Protein AF-A0A3B8IQE8-F1 (afdb_monomer)

Nearest PDB structures (foldseek):
  8rlj-assembly4_D  TM=5.667E-01  e=1.632E-02  Pseudomonas aeruginosa
  6xa1-assembly1_j  TM=4.393E-01  e=2.651E+00  Homo sapiens
  7mgv-assembly1_B  TM=3.518E-01  e=1.760E+00  Chryseobacterium gregarium DSM 19109
  2vx8-assembly1_B  TM=4.667E-01  e=7.600E+00  Homo sapiens
  7m4s-assembly2_C  TM=3.038E-01  e=7.600E+00  Nostoc sp. PCC 7120 = FACHB-418

Radius of gyration: 21.35 Å; Cα contacts (8 Å, |Δi|>4): 210; chains: 1; bounding box: 52×29×52 Å

Secondary structure (DSSP, 8-state):
----SS-HHHHHHHHHHHHHH-S--EEEEEEETTEEEEEEEETTEEEES---------GGGHHHHHHHHHHHHHHHHT--TTSBGGGGS-TT---TTSSTTPPBHHHHHTT-SS--SS-TTHHHH-S-TT-TTTT--HHHHHHHHHH---SS-TTS-----HHHHHHHHHGGG-

Mean predicted aligned error: 7.11 Å

Sequence (174 aa):
MHAQDLDSAQWKRLAAWQAEAGPARLEVGVMKGGEITWYSVLADTILINQPTELYYEIGSITKPLMGMALQKYLEGIREDLETPVSDWLPDSLVWAGQGPDTIRLRHLVTHKSGMPRMPGNLQASIINPFDPFLNYQPTHLFAWMEAWEPERAPGDGFEYSNLAAGLATYATLL

pLDDT: mean 86.09, std 11.65, range [34.72, 97.06]

Structure (mmCIF, N/CA/C/O backbone):
data_AF-A0A3B8IQE8-F1
#
_entry.id   AF-A0A3B8IQE8-F1
#
loop_
_atom_site.group_PDB
_atom_site.id
_atom_site.type_symbol
_atom_site.label_atom_id
_atom_site.label_alt_id
_atom_site.label_comp_id
_atom_site.label_asym_id
_atom_site.label_entity_id
_atom_site.label_seq_id
_atom_site.pdbx_PDB_ins_code
_atom_site.Cartn_x
_atom_site.Cartn_y
_atom_site.Cartn_z
_atom_site.occupancy
_atom_site.B_iso_or_equiv
_atom_site.auth_seq_id
_atom_site.auth_comp_id
_atom_site.auth_asym_id
_atom_site.auth_atom_id
_atom_site.pdbx_PDB_model_num
ATOM 1 N N . MET A 1 1 ? 32.647 -1.631 -23.689 1.00 43.03 1 MET A N 1
ATOM 2 C CA . MET A 1 1 ? 31.806 -2.748 -23.213 1.00 43.03 1 MET A CA 1
ATOM 3 C C . MET A 1 1 ? 32.190 -3.047 -21.771 1.00 43.03 1 MET A C 1
ATOM 5 O O . MET A 1 1 ? 33.257 -3.601 -21.576 1.00 43.03 1 MET A O 1
ATOM 9 N N . HIS A 1 2 ? 31.367 -2.676 -20.786 1.00 34.72 2 HIS A N 1
ATOM 10 C CA . HIS A 1 2 ? 31.416 -3.271 -19.441 1.00 34.72 2 HIS A CA 1
ATOM 11 C C . HIS A 1 2 ? 29.985 -3.480 -18.939 1.00 34.72 2 HIS A C 1
ATOM 13 O O . HIS A 1 2 ? 29.433 -2.688 -18.191 1.00 34.72 2 HIS A O 1
ATOM 19 N N . ALA A 1 3 ? 29.397 -4.562 -19.446 1.00 43.16 3 ALA A N 1
ATOM 20 C CA . ALA A 1 3 ? 28.172 -5.194 -18.978 1.00 43.16 3 ALA A CA 1
ATOM 21 C C . ALA A 1 3 ? 28.578 -6.360 -18.059 1.00 43.16 3 ALA A C 1
ATOM 23 O O . ALA A 1 3 ? 28.628 -7.499 -18.515 1.00 43.16 3 ALA A O 1
ATOM 24 N N . GLN A 1 4 ? 29.022 -6.082 -16.828 1.00 51.59 4 GLN A N 1
ATOM 25 C CA . GLN A 1 4 ? 29.675 -7.108 -15.993 1.00 51.59 4 GLN A CA 1
ATOM 26 C C . GLN A 1 4 ? 28.805 -7.800 -14.936 1.00 51.59 4 GLN A C 1
ATOM 28 O O . GLN A 1 4 ? 29.317 -8.707 -14.290 1.00 51.59 4 GLN A O 1
ATOM 33 N N . ASP A 1 5 ? 27.512 -7.493 -14.805 1.00 54.84 5 ASP A N 1
ATOM 34 C CA . ASP A 1 5 ? 26.689 -8.119 -13.747 1.00 54.84 5 ASP A CA 1
ATOM 35 C C . ASP A 1 5 ? 25.491 -8.947 -14.236 1.00 54.84 5 ASP A C 1
ATOM 37 O O . ASP A 1 5 ? 24.832 -9.606 -13.436 1.00 54.84 5 ASP A O 1
ATOM 41 N N . LEU A 1 6 ? 25.245 -8.990 -15.544 1.00 56.81 6 LEU A N 1
ATOM 42 C CA . LEU A 1 6 ? 24.296 -9.913 -16.166 1.00 56.81 6 LEU A CA 1
ATOM 43 C C . LEU A 1 6 ? 25.030 -10.630 -17.296 1.00 56.81 6 LEU A C 1
ATOM 45 O O . LEU A 1 6 ? 25.721 -9.992 -18.097 1.00 56.81 6 LEU A O 1
ATOM 49 N N . ASP A 1 7 ? 24.937 -11.958 -17.335 1.00 63.75 7 ASP A N 1
ATOM 50 C CA . ASP A 1 7 ? 25.619 -12.728 -18.366 1.00 63.75 7 ASP A CA 1
ATOM 51 C C . ASP A 1 7 ? 25.062 -12.371 -19.761 1.00 63.75 7 ASP A C 1
ATOM 53 O O . ASP A 1 7 ? 23.934 -11.894 -19.931 1.00 63.75 7 ASP A O 1
ATOM 57 N N . SER A 1 8 ? 25.867 -12.591 -20.803 1.00 65.81 8 SER A N 1
ATOM 58 C CA . SER A 1 8 ? 25.454 -12.277 -22.179 1.00 65.81 8 SER A CA 1
ATOM 59 C C . SER A 1 8 ? 24.187 -13.024 -22.633 1.00 65.81 8 SER A C 1
ATOM 61 O O . SER A 1 8 ? 23.554 -12.607 -23.602 1.00 65.81 8 SER A O 1
ATOM 63 N N . ALA A 1 9 ? 23.800 -14.115 -21.965 1.00 74.38 9 ALA A N 1
ATOM 64 C CA . ALA A 1 9 ? 22.595 -14.875 -22.271 1.00 74.38 9 ALA A CA 1
ATOM 65 C C . ALA A 1 9 ? 21.342 -14.255 -21.630 1.00 74.38 9 ALA A C 1
ATOM 67 O O . ALA A 1 9 ? 20.291 -14.235 -22.269 1.00 74.38 9 ALA A O 1
ATOM 68 N N . GLN A 1 10 ? 21.439 -13.699 -20.423 1.00 74.50 10 GLN A N 1
ATOM 69 C CA . GLN A 1 10 ? 20.362 -12.978 -19.742 1.00 74.50 10 GLN A CA 1
ATOM 70 C C . GLN A 1 10 ? 19.958 -11.731 -20.533 1.00 74.50 10 GLN A C 1
ATOM 72 O O . GLN A 1 10 ? 18.772 -11.531 -20.788 1.00 74.50 10 GLN A O 1
ATOM 77 N N . TRP A 1 11 ? 20.932 -10.963 -21.029 1.00 73.56 11 TRP A N 1
ATOM 78 C CA . TRP A 1 11 ? 20.651 -9.812 -21.893 1.00 73.56 11 TRP A CA 1
ATOM 79 C C . TRP A 1 11 ? 20.007 -10.201 -23.220 1.00 73.56 11 TRP A C 1
ATOM 81 O O . TRP A 1 11 ? 19.045 -9.566 -23.644 1.00 73.56 11 TRP A O 1
ATOM 91 N N . LYS A 1 12 ? 20.486 -11.277 -23.856 1.00 71.88 12 LYS A N 1
ATOM 92 C CA . LYS A 1 12 ? 19.878 -11.793 -25.092 1.00 71.88 12 LYS A CA 1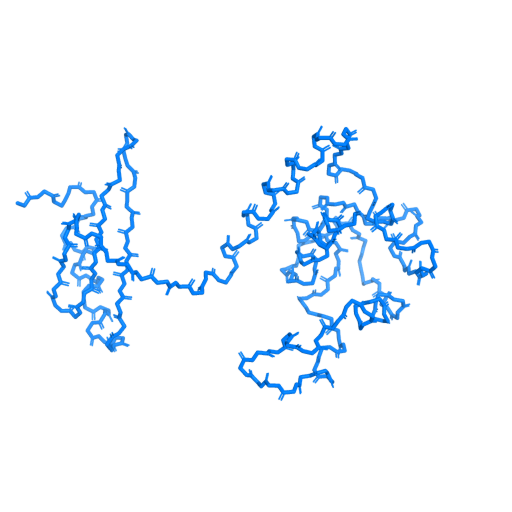
ATOM 93 C C . LYS A 1 12 ? 18.430 -12.225 -24.879 1.00 71.88 12 LYS A C 1
ATOM 95 O O . LYS A 1 12 ? 17.596 -11.958 -25.734 1.00 71.88 12 LYS A O 1
ATOM 100 N N . ARG A 1 13 ? 18.124 -12.862 -23.744 1.00 79.81 13 ARG A N 1
ATOM 101 C CA . ARG A 1 13 ? 16.749 -13.241 -23.385 1.00 79.81 13 ARG A CA 1
ATOM 102 C C . ARG A 1 13 ? 15.862 -12.019 -23.177 1.00 79.81 13 ARG A C 1
ATOM 104 O O . ARG A 1 13 ? 14.729 -12.024 -23.639 1.00 79.81 13 ARG A O 1
ATOM 111 N N . LEU A 1 14 ? 16.377 -10.981 -22.521 1.00 76.25 14 LEU A N 1
ATOM 112 C CA . LEU A 1 14 ? 15.622 -9.758 -22.264 1.00 76.25 14 LEU A CA 1
ATOM 113 C C . LEU A 1 14 ? 15.321 -8.977 -23.550 1.00 76.25 14 LEU A C 1
ATOM 115 O O . LEU A 1 14 ? 14.184 -8.568 -23.758 1.00 76.25 14 LEU A O 1
ATOM 119 N N . ALA A 1 15 ? 16.316 -8.828 -24.428 1.00 72.00 15 ALA A N 1
ATOM 120 C CA . ALA A 1 15 ? 16.139 -8.193 -25.733 1.00 72.00 15 ALA A CA 1
ATOM 121 C C . ALA A 1 15 ? 15.173 -8.992 -26.627 1.00 72.00 15 ALA A C 1
ATOM 123 O O . ALA A 1 15 ? 14.304 -8.412 -27.270 1.00 72.00 15 ALA A O 1
ATOM 124 N N . ALA A 1 16 ? 15.270 -10.329 -26.620 1.00 78.00 16 ALA A N 1
ATOM 125 C CA . ALA A 1 16 ? 14.336 -11.190 -27.347 1.00 78.00 16 ALA A CA 1
ATOM 126 C C . ALA A 1 16 ? 12.896 -11.039 -26.833 1.00 78.00 16 ALA A C 1
ATOM 128 O O . ALA A 1 16 ? 11.983 -10.846 -27.629 1.00 78.00 16 ALA A O 1
ATOM 129 N N . TRP A 1 17 ? 12.700 -11.048 -25.510 1.00 81.62 17 TRP A N 1
ATOM 130 C CA . TRP A 1 17 ? 11.389 -10.801 -24.908 1.00 81.62 17 TRP A CA 1
ATOM 131 C C . TRP A 1 17 ? 10.835 -9.425 -25.289 1.00 81.62 17 TRP A C 1
ATOM 133 O O . TRP A 1 17 ? 9.659 -9.305 -25.618 1.00 81.62 17 TRP A O 1
ATOM 143 N N . GLN A 1 18 ? 11.667 -8.382 -25.286 1.00 74.00 18 GLN A N 1
ATOM 144 C CA . GLN A 1 18 ? 11.208 -7.045 -25.644 1.00 74.00 18 GLN A CA 1
ATOM 145 C C . GLN A 1 18 ? 10.785 -6.949 -27.114 1.00 74.00 18 GLN A C 1
ATOM 147 O O . GLN A 1 18 ? 9.761 -6.338 -27.417 1.00 74.00 18 GLN A O 1
ATOM 152 N N . ALA A 1 19 ? 11.548 -7.566 -28.020 1.00 73.69 19 ALA A N 1
ATOM 153 C CA . ALA A 1 19 ? 11.192 -7.620 -29.434 1.00 73.69 19 ALA A CA 1
ATOM 154 C C . ALA A 1 19 ? 9.801 -8.252 -29.653 1.00 73.69 19 ALA A C 1
ATOM 156 O O . ALA A 1 19 ? 9.085 -7.847 -30.566 1.00 73.69 19 ALA A O 1
ATOM 157 N N . GLU A 1 20 ? 9.395 -9.191 -28.789 1.00 79.50 20 GLU A N 1
ATOM 158 C CA . GLU A 1 20 ? 8.053 -9.789 -28.777 1.00 79.50 20 GLU A CA 1
ATOM 159 C C . GLU A 1 20 ? 7.001 -8.918 -28.061 1.00 79.50 20 GLU A C 1
ATOM 161 O O . GLU A 1 20 ? 5.843 -8.887 -28.474 1.00 79.50 20 GLU A O 1
ATOM 166 N N . ALA A 1 21 ? 7.384 -8.196 -27.002 1.00 72.81 21 ALA A N 1
ATOM 167 C CA . ALA A 1 21 ? 6.481 -7.401 -26.165 1.00 72.81 21 ALA A CA 1
ATOM 168 C C . ALA A 1 21 ? 5.987 -6.091 -26.820 1.00 72.81 21 ALA A C 1
ATOM 170 O O . ALA A 1 21 ? 5.021 -5.492 -26.341 1.00 72.81 21 ALA A O 1
ATOM 171 N N . GLY A 1 22 ? 6.613 -5.641 -27.914 1.00 70.25 22 GLY A N 1
ATOM 172 C CA . GLY A 1 22 ? 6.215 -4.443 -28.664 1.00 70.25 22 GLY A CA 1
ATOM 173 C C . GLY A 1 22 ? 7.019 -3.184 -28.296 1.00 70.25 22 GLY A C 1
ATOM 174 O O . GLY A 1 22 ? 8.124 -3.290 -27.772 1.00 70.25 22 GLY A O 1
ATOM 175 N N . PRO A 1 23 ? 6.513 -1.960 -28.563 1.00 71.25 23 PRO A N 1
ATOM 176 C CA . PRO A 1 23 ? 7.296 -0.718 -28.459 1.00 71.25 23 PRO A CA 1
ATOM 177 C C . PRO A 1 23 ? 7.575 -0.265 -27.013 1.00 71.25 23 PRO A C 1
ATOM 179 O O . PRO A 1 23 ? 8.010 0.866 -26.790 1.00 71.25 23 PRO A O 1
ATOM 182 N N . ALA A 1 24 ? 7.292 -1.110 -26.021 1.00 77.31 24 ALA A N 1
ATOM 183 C CA . ALA A 1 24 ? 7.504 -0.793 -24.620 1.00 77.31 24 ALA A CA 1
ATOM 184 C C . ALA A 1 24 ? 9.002 -0.692 -24.323 1.00 77.31 24 ALA A C 1
ATOM 186 O O . ALA A 1 24 ? 9.786 -1.558 -24.709 1.00 77.31 24 ALA A O 1
ATOM 187 N N . ARG A 1 25 ? 9.400 0.360 -23.610 1.00 82.00 25 ARG A N 1
ATOM 188 C CA . ARG A 1 25 ? 10.759 0.493 -23.087 1.00 82.00 25 ARG A CA 1
ATOM 189 C C . ARG A 1 25 ? 10.850 -0.172 -21.720 1.00 82.00 25 ARG A C 1
ATOM 191 O O . ARG A 1 25 ? 9.923 -0.072 -20.920 1.00 82.00 25 ARG A O 1
ATOM 198 N N . LEU A 1 26 ? 11.981 -0.818 -21.460 1.00 84.75 26 LEU A N 1
ATOM 199 C CA . LEU A 1 26 ? 12.312 -1.379 -20.157 1.00 84.75 26 LEU A CA 1
ATOM 200 C C . LEU A 1 26 ? 13.546 -0.673 -19.596 1.00 84.75 26 LEU A C 1
ATOM 202 O O . LEU A 1 26 ? 14.569 -0.592 -20.270 1.00 84.75 26 LEU A O 1
ATOM 206 N N . GLU A 1 27 ? 13.452 -0.209 -18.355 1.00 87.25 27 GLU A N 1
ATOM 207 C CA . GLU A 1 27 ? 14.567 0.376 -17.609 1.00 87.25 27 GLU A CA 1
ATOM 208 C C . GLU A 1 27 ? 14.953 -0.564 -16.465 1.00 87.25 27 GLU A C 1
ATOM 210 O O . GLU A 1 27 ? 14.099 -1.007 -15.694 1.00 87.25 27 GLU A O 1
ATOM 215 N N . VAL A 1 28 ? 16.243 -0.879 -16.351 1.00 86.62 28 VAL A N 1
ATOM 216 C CA . VAL A 1 28 ? 16.783 -1.761 -15.311 1.00 86.62 28 VAL A CA 1
ATOM 217 C C . VAL A 1 28 ? 17.947 -1.067 -14.617 1.00 86.62 28 VAL A C 1
ATOM 219 O O . VAL A 1 28 ? 18.940 -0.722 -15.254 1.00 86.62 28 VAL A O 1
ATOM 222 N N . GLY A 1 29 ? 17.844 -0.891 -13.301 1.00 87.12 29 GLY A N 1
ATOM 223 C CA . GLY A 1 29 ? 18.953 -0.461 -12.450 1.00 87.12 29 GLY A CA 1
ATOM 224 C C . GLY A 1 29 ? 19.542 -1.651 -11.697 1.00 87.12 29 GLY A C 1
ATOM 225 O O . GLY A 1 29 ? 18.814 -2.363 -11.007 1.00 87.12 29 GLY A O 1
ATOM 226 N N . VAL A 1 30 ? 20.854 -1.867 -11.808 1.00 88.38 30 VAL A N 1
ATOM 227 C CA . VAL A 1 30 ? 21.584 -2.886 -11.034 1.00 88.38 30 VAL A CA 1
ATOM 228 C C . VAL A 1 30 ? 22.546 -2.184 -10.088 1.00 88.38 30 VAL A C 1
ATOM 230 O O . VAL A 1 30 ? 23.421 -1.451 -10.541 1.00 88.38 30 VAL A O 1
ATOM 233 N N . MET A 1 31 ? 22.383 -2.409 -8.782 1.00 89.12 31 MET A N 1
ATOM 234 C CA . MET A 1 31 ? 23.238 -1.827 -7.747 1.00 89.12 31 MET A CA 1
ATOM 235 C C . MET A 1 31 ? 24.248 -2.854 -7.226 1.00 89.12 31 MET A C 1
ATOM 237 O O . MET A 1 31 ? 23.856 -3.915 -6.738 1.00 89.12 31 MET A O 1
ATOM 241 N N . LYS A 1 32 ? 25.543 -2.524 -7.269 1.00 88.81 32 LYS A N 1
ATOM 242 C CA . LYS A 1 32 ? 26.637 -3.356 -6.748 1.00 88.81 32 LYS A CA 1
ATOM 243 C C . LYS A 1 32 ? 27.722 -2.478 -6.137 1.00 88.81 32 LYS A C 1
ATOM 245 O O . LYS A 1 32 ? 28.163 -1.513 -6.745 1.00 88.81 32 LYS A O 1
ATOM 250 N N . GLY A 1 33 ? 28.145 -2.796 -4.911 1.00 92.25 33 GLY A N 1
ATOM 251 C CA . GLY A 1 33 ? 29.176 -2.013 -4.216 1.00 92.25 33 GLY A CA 1
ATOM 252 C C . GLY A 1 33 ? 28.801 -0.542 -3.975 1.00 92.25 33 GLY A C 1
ATOM 253 O O . GLY A 1 33 ? 29.691 0.280 -3.811 1.00 92.25 33 GLY A O 1
ATOM 254 N N . GLY A 1 34 ? 27.504 -0.208 -3.970 1.00 91.56 34 GLY A N 1
ATOM 255 C CA . GLY A 1 34 ? 27.007 1.170 -3.852 1.00 91.56 34 GLY A CA 1
ATOM 256 C C . GLY A 1 34 ? 26.918 1.935 -5.177 1.00 91.56 34 GLY A C 1
ATOM 257 O O . GLY A 1 34 ? 26.375 3.035 -5.199 1.00 91.56 34 GLY A O 1
ATOM 258 N N . GLU A 1 35 ? 27.384 1.354 -6.282 1.00 89.56 35 GLU A N 1
ATOM 259 C CA . GLU A 1 35 ? 27.263 1.938 -7.617 1.00 89.56 35 GLU A CA 1
ATOM 260 C C . GLU A 1 35 ? 26.063 1.345 -8.353 1.00 89.56 35 GLU A C 1
ATOM 262 O O . GLU A 1 35 ? 25.795 0.145 -8.260 1.00 89.56 35 GLU A O 1
ATOM 267 N N . ILE A 1 36 ? 25.337 2.187 -9.092 1.00 88.69 36 ILE A N 1
ATOM 268 C CA . ILE A 1 36 ? 24.211 1.765 -9.927 1.00 88.69 36 ILE A CA 1
ATOM 269 C C . ILE A 1 36 ? 24.636 1.829 -11.390 1.00 88.69 36 ILE A C 1
ATOM 271 O O . ILE A 1 36 ? 25.085 2.871 -11.862 1.00 88.69 36 ILE A O 1
ATOM 275 N N . THR A 1 37 ? 24.433 0.733 -12.118 1.00 88.00 37 THR A N 1
ATOM 276 C CA . THR A 1 37 ? 24.461 0.731 -13.584 1.00 88.00 37 THR A CA 1
ATOM 277 C C . THR A 1 37 ? 23.034 0.706 -14.116 1.00 88.00 37 THR A C 1
ATOM 279 O O . THR A 1 37 ? 22.254 -0.180 -13.756 1.00 88.00 37 THR A O 1
ATOM 282 N N . TRP A 1 38 ? 22.702 1.671 -14.972 1.00 87.56 38 TRP A N 1
ATOM 283 C CA . TRP A 1 38 ? 21.394 1.790 -15.614 1.00 87.56 38 TRP A CA 1
ATOM 284 C C . TRP A 1 38 ? 21.421 1.224 -17.029 1.00 87.56 38 TRP A C 1
ATOM 286 O O . TRP A 1 38 ? 22.340 1.512 -17.798 1.00 87.56 38 TRP A O 1
ATOM 296 N N . TYR A 1 39 ? 20.385 0.467 -17.375 1.00 85.56 39 TYR A N 1
ATOM 297 C CA . TYR A 1 39 ? 20.187 -0.131 -18.688 1.00 85.56 39 TYR A CA 1
ATOM 298 C C . TYR A 1 39 ? 18.803 0.242 -19.217 1.00 85.56 39 TYR A C 1
ATOM 300 O O . TYR A 1 39 ? 17.797 -0.143 -18.624 1.00 85.56 39 TYR A O 1
ATOM 308 N N . SER A 1 40 ? 18.770 0.933 -20.353 1.00 86.62 40 SER A N 1
ATOM 309 C CA . SER A 1 40 ? 17.548 1.240 -21.095 1.00 86.62 40 SER A CA 1
ATOM 310 C C . SER A 1 40 ? 17.475 0.328 -22.311 1.00 86.62 40 SER A C 1
ATOM 312 O O . SER A 1 40 ? 18.358 0.367 -23.169 1.00 86.62 40 SER A O 1
ATOM 314 N N . VAL A 1 41 ? 16.453 -0.520 -22.378 1.00 83.31 41 VAL A N 1
ATOM 315 C CA . VAL A 1 41 ? 16.264 -1.498 -23.454 1.00 83.31 41 VAL A CA 1
ATOM 316 C C . VAL A 1 41 ? 15.132 -1.007 -24.358 1.00 83.31 41 VAL A C 1
ATOM 318 O O . VAL A 1 41 ? 14.007 -0.787 -23.896 1.00 83.31 41 VAL A O 1
ATOM 321 N N . LEU A 1 42 ? 15.426 -0.806 -25.644 1.00 79.75 42 LEU A N 1
ATOM 322 C CA . LEU A 1 42 ? 14.492 -0.391 -26.694 1.00 79.75 42 LEU A CA 1
ATOM 323 C C . LEU A 1 42 ? 14.667 -1.273 -27.940 1.00 79.75 42 LEU A C 1
ATOM 325 O O . LEU A 1 42 ? 15.617 -1.084 -28.692 1.00 79.75 42 LEU A O 1
ATOM 329 N N . ALA A 1 43 ? 13.725 -2.183 -28.179 1.00 76.94 43 ALA A N 1
ATOM 330 C CA . ALA A 1 43 ? 13.799 -3.215 -29.212 1.00 76.94 43 ALA A CA 1
ATOM 331 C C . ALA A 1 43 ? 15.132 -4.000 -29.189 1.00 76.94 43 ALA A C 1
ATOM 333 O O . ALA A 1 43 ? 15.360 -4.823 -28.307 1.00 76.94 43 ALA A O 1
ATOM 334 N N . ASP A 1 44 ? 16.014 -3.762 -30.160 1.00 73.19 44 ASP A N 1
ATOM 335 C CA . ASP A 1 44 ? 17.341 -4.379 -30.280 1.00 73.19 44 ASP A CA 1
ATOM 336 C C . ASP A 1 44 ? 18.478 -3.495 -29.731 1.00 73.19 44 ASP A C 1
ATOM 338 O O . ASP A 1 44 ? 19.650 -3.878 -29.766 1.00 73.19 44 ASP A O 1
ATOM 342 N N . THR A 1 45 ? 18.143 -2.318 -29.201 1.00 76.62 45 THR A N 1
ATOM 343 C CA . THR A 1 45 ? 19.090 -1.330 -28.685 1.00 76.62 45 THR A CA 1
ATOM 344 C C . THR A 1 45 ? 19.130 -1.347 -27.159 1.00 76.62 45 THR A C 1
ATOM 346 O O . THR A 1 45 ? 18.098 -1.314 -26.492 1.00 76.62 45 THR A O 1
ATOM 349 N N . ILE A 1 46 ? 20.342 -1.333 -26.595 1.00 79.62 46 ILE A N 1
ATOM 350 C CA . ILE A 1 46 ? 20.576 -1.181 -25.154 1.00 79.62 46 ILE A CA 1
ATOM 351 C C . ILE A 1 46 ? 21.446 0.055 -24.928 1.00 79.62 46 ILE A C 1
ATOM 353 O O . ILE A 1 46 ? 22.595 0.099 -25.373 1.00 79.62 46 ILE A O 1
ATOM 357 N N . LEU A 1 47 ? 20.914 1.046 -24.215 1.00 83.94 47 LEU A N 1
ATOM 358 C CA . LEU A 1 47 ? 21.670 2.205 -23.744 1.00 83.94 47 LEU A CA 1
ATOM 359 C C . LEU A 1 47 ? 22.130 1.948 -22.308 1.00 83.94 47 LEU A C 1
ATOM 361 O O . LEU A 1 47 ? 21.357 1.478 -21.478 1.00 83.94 47 LEU A O 1
ATOM 365 N N . ILE A 1 48 ? 23.391 2.260 -22.014 1.00 86.62 48 ILE A N 1
ATOM 366 C CA . ILE A 1 48 ? 23.998 2.034 -20.696 1.00 86.62 48 ILE A CA 1
ATOM 367 C C . ILE A 1 48 ? 24.388 3.380 -20.099 1.00 86.62 48 ILE A C 1
ATOM 369 O O . ILE A 1 48 ? 25.073 4.159 -20.763 1.00 86.62 48 ILE A O 1
ATOM 373 N N . ASN A 1 49 ? 23.976 3.635 -18.854 1.00 85.31 49 ASN A N 1
ATOM 374 C CA . ASN A 1 49 ? 24.245 4.874 -18.110 1.00 85.31 49 ASN A CA 1
ATOM 375 C C . ASN A 1 49 ? 23.875 6.150 -18.888 1.00 85.31 49 ASN A C 1
ATOM 377 O O . ASN A 1 49 ? 24.514 7.191 -18.753 1.00 85.31 49 ASN A O 1
ATOM 381 N N . GLN A 1 50 ? 22.823 6.055 -19.701 1.00 81.06 50 GLN A N 1
ATOM 382 C CA . GLN A 1 50 ? 22.184 7.177 -20.378 1.00 81.06 50 GLN A CA 1
ATOM 383 C C . GLN A 1 50 ? 20.759 7.270 -19.834 1.00 81.06 50 GLN A C 1
ATOM 385 O O . GLN A 1 50 ? 19.851 6.681 -20.422 1.00 81.06 50 GLN A O 1
ATOM 390 N N . PRO A 1 51 ? 20.576 7.896 -18.657 1.00 69.56 51 PRO A N 1
ATOM 391 C CA . PRO A 1 51 ? 19.280 7.936 -18.004 1.00 69.56 51 PRO A CA 1
ATOM 392 C C . PRO A 1 51 ? 18.273 8.638 -18.908 1.00 69.56 51 PRO A C 1
ATOM 394 O O . PRO A 1 51 ? 18.575 9.652 -19.540 1.00 69.56 51 PRO A O 1
ATOM 397 N N . THR A 1 52 ? 17.074 8.078 -18.970 1.00 71.00 52 THR A N 1
ATOM 398 C CA . THR A 1 52 ? 15.958 8.667 -19.699 1.00 71.00 52 THR A CA 1
ATOM 399 C C . THR A 1 52 ? 14.978 9.214 -18.668 1.00 71.00 52 THR A C 1
ATOM 401 O O . THR A 1 52 ? 14.748 8.590 -17.632 1.00 71.00 52 THR A O 1
ATOM 404 N N . GLU A 1 53 ? 14.435 10.409 -18.894 1.00 78.94 53 GLU A N 1
ATOM 405 C CA . GLU A 1 53 ? 13.444 10.999 -17.987 1.00 78.94 53 GLU A CA 1
ATOM 406 C C . GLU A 1 53 ? 12.066 10.399 -18.280 1.00 78.94 53 GLU A C 1
ATOM 408 O O . GLU A 1 53 ? 11.239 10.984 -18.978 1.00 78.94 53 GLU A O 1
ATOM 413 N N . LEU A 1 54 ? 11.851 9.176 -17.797 1.00 83.44 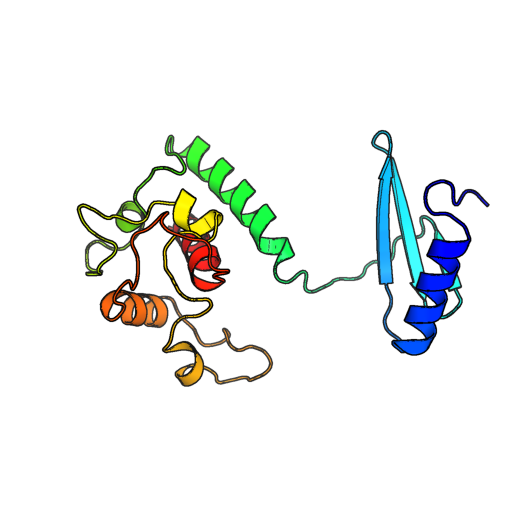54 LEU A N 1
ATOM 414 C CA . LEU A 1 54 ? 10.588 8.460 -17.930 1.00 83.44 54 LEU A CA 1
ATOM 415 C C . LEU A 1 54 ? 9.923 8.278 -16.574 1.00 83.44 54 LEU A C 1
ATOM 417 O O . LEU A 1 54 ? 10.559 7.925 -15.582 1.00 83.44 54 LEU A O 1
ATOM 421 N N . TYR A 1 55 ? 8.612 8.485 -16.567 1.00 86.50 55 TYR A N 1
ATOM 422 C CA . TYR A 1 55 ? 7.760 8.276 -15.409 1.00 86.50 55 TYR A CA 1
ATOM 423 C C . TYR A 1 55 ? 6.946 7.003 -15.606 1.00 86.50 55 TYR A C 1
ATOM 425 O O . TYR A 1 55 ? 6.442 6.740 -16.699 1.00 86.50 55 TYR A O 1
ATOM 433 N N . TYR A 1 56 ? 6.814 6.228 -14.533 1.00 87.50 56 TYR A N 1
ATOM 434 C CA . TYR A 1 56 ? 6.097 4.960 -14.527 1.00 87.50 56 TYR A CA 1
ATOM 435 C C . TYR A 1 56 ? 5.086 4.941 -13.391 1.00 87.50 56 TYR A C 1
ATOM 437 O O . TYR A 1 56 ? 5.378 5.372 -12.273 1.00 87.50 56 TYR A O 1
ATOM 445 N N . GLU A 1 57 ? 3.923 4.357 -13.651 1.00 89.06 57 GLU A N 1
ATOM 446 C CA . GLU A 1 57 ? 3.074 3.869 -12.575 1.00 89.06 57 GLU A CA 1
ATOM 447 C C . GLU A 1 57 ? 3.758 2.661 -11.931 1.00 89.06 57 GLU A C 1
ATOM 449 O O . GLU A 1 57 ? 3.897 1.598 -12.532 1.00 89.06 57 GLU A O 1
ATOM 454 N N . ILE A 1 58 ? 4.213 2.825 -10.691 1.00 92.19 58 IL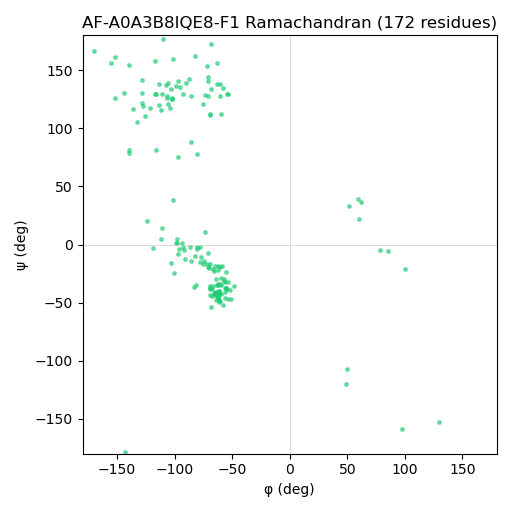E A N 1
ATOM 455 C CA . ILE A 1 58 ? 4.976 1.785 -9.984 1.00 92.19 58 ILE A CA 1
ATOM 456 C C . ILE A 1 58 ? 4.074 0.777 -9.250 1.00 92.19 58 ILE A C 1
ATOM 458 O O . ILE A 1 58 ? 4.554 -0.178 -8.632 1.00 92.19 58 ILE A O 1
ATOM 462 N N . GLY A 1 59 ? 2.754 0.983 -9.299 1.00 91.62 59 GLY A N 1
ATOM 463 C CA . GLY A 1 59 ? 1.753 0.100 -8.713 1.00 91.62 59 GLY A CA 1
ATOM 464 C C . GLY A 1 59 ? 2.072 -0.274 -7.265 1.00 91.62 59 GLY A C 1
ATOM 465 O O . GLY A 1 59 ? 2.177 0.568 -6.380 1.00 91.62 59 GLY A O 1
ATOM 466 N N . SER A 1 60 ? 2.229 -1.570 -6.998 1.00 95.25 60 SER A N 1
ATOM 467 C CA . SER A 1 60 ? 2.432 -2.060 -5.628 1.00 95.25 60 SER A CA 1
ATOM 468 C C . SER A 1 60 ? 3.855 -1.927 -5.090 1.00 95.25 60 SER A C 1
ATOM 470 O O . SER A 1 60 ? 4.061 -2.208 -3.911 1.00 95.25 60 SER A O 1
ATOM 472 N N . ILE A 1 61 ? 4.804 -1.423 -5.885 1.00 95.50 61 ILE A N 1
ATOM 473 C CA . ILE A 1 61 ? 6.109 -0.964 -5.379 1.00 95.50 61 ILE A CA 1
ATOM 474 C C . ILE A 1 61 ? 5.918 0.215 -4.406 1.00 95.50 61 ILE A C 1
ATOM 476 O O . ILE A 1 61 ? 6.735 0.424 -3.516 1.00 95.50 61 ILE A O 1
ATOM 480 N N . THR A 1 62 ? 4.788 0.924 -4.480 1.00 94.44 62 THR A N 1
ATOM 481 C CA . THR A 1 62 ? 4.409 1.969 -3.522 1.00 94.44 62 THR A CA 1
ATOM 482 C C . THR A 1 62 ? 4.268 1.454 -2.082 1.00 94.44 62 THR A C 1
ATOM 484 O O . THR A 1 62 ? 4.603 2.170 -1.144 1.00 94.44 62 THR A O 1
ATOM 487 N N . LYS A 1 63 ? 3.814 0.211 -1.865 1.00 94.31 63 LYS A N 1
ATOM 488 C CA . LYS A 1 63 ? 3.515 -0.325 -0.519 1.00 94.31 63 LYS A CA 1
ATOM 489 C C . LYS A 1 63 ? 4.726 -0.386 0.426 1.00 94.31 63 LYS A C 1
ATOM 491 O O . LYS A 1 63 ? 4.590 0.075 1.556 1.00 94.31 63 LYS A O 1
ATOM 496 N N . PRO A 1 64 ? 5.903 -0.912 0.030 1.00 93.25 64 PRO A N 1
ATOM 497 C CA . PRO A 1 64 ? 7.078 -0.854 0.898 1.00 93.25 64 PRO A CA 1
ATOM 498 C C . PRO A 1 64 ? 7.530 0.586 1.185 1.00 93.25 64 PRO A C 1
ATOM 500 O O . PRO A 1 64 ? 7.937 0.866 2.309 1.00 93.25 64 PRO A O 1
ATOM 503 N N . LEU A 1 65 ? 7.405 1.514 0.224 1.00 93.50 65 LEU A N 1
ATOM 504 C CA . LEU A 1 65 ? 7.698 2.939 0.455 1.00 93.50 65 LEU A CA 1
ATOM 505 C C . LEU A 1 65 ? 6.759 3.532 1.515 1.00 93.50 65 LEU A C 1
ATOM 507 O O . LEU A 1 65 ? 7.208 4.186 2.452 1.00 93.50 65 LEU A O 1
ATOM 511 N N . MET A 1 66 ? 5.466 3.236 1.396 1.00 91.75 66 MET A N 1
ATOM 512 C CA . MET A 1 66 ? 4.436 3.608 2.362 1.00 91.75 66 MET A CA 1
ATOM 513 C C . MET A 1 66 ? 4.686 3.010 3.750 1.00 91.75 66 MET A C 1
ATOM 515 O O . MET A 1 66 ? 4.570 3.720 4.742 1.00 91.75 66 MET A O 1
ATOM 519 N N . GLY A 1 67 ? 5.085 1.738 3.835 1.00 91.88 67 GLY A N 1
ATOM 520 C CA . GLY A 1 67 ? 5.434 1.098 5.106 1.00 91.88 67 GLY A CA 1
ATOM 521 C C . GLY A 1 67 ? 6.620 1.774 5.801 1.00 91.88 67 GLY A C 1
ATOM 522 O O . GLY A 1 67 ? 6.573 2.001 7.007 1.00 91.88 67 GLY A O 1
ATOM 523 N N . MET A 1 68 ? 7.652 2.165 5.044 1.00 92.12 68 MET A N 1
ATOM 524 C CA . MET A 1 68 ? 8.779 2.939 5.582 1.00 92.12 68 MET A CA 1
ATOM 525 C C . MET A 1 68 ? 8.349 4.334 6.052 1.00 92.12 68 MET A C 1
ATOM 527 O O . MET A 1 68 ? 8.775 4.778 7.117 1.00 92.12 68 MET A O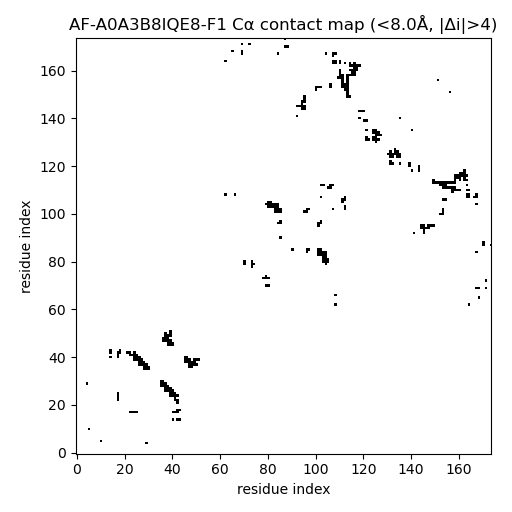 1
ATOM 531 N N . ALA A 1 69 ? 7.494 5.017 5.287 1.00 92.31 69 ALA A N 1
ATOM 532 C CA . ALA A 1 69 ? 6.966 6.325 5.665 1.00 92.31 69 ALA A CA 1
ATOM 533 C C . ALA A 1 69 ? 6.115 6.253 6.944 1.00 92.31 69 ALA A C 1
ATOM 535 O O . ALA A 1 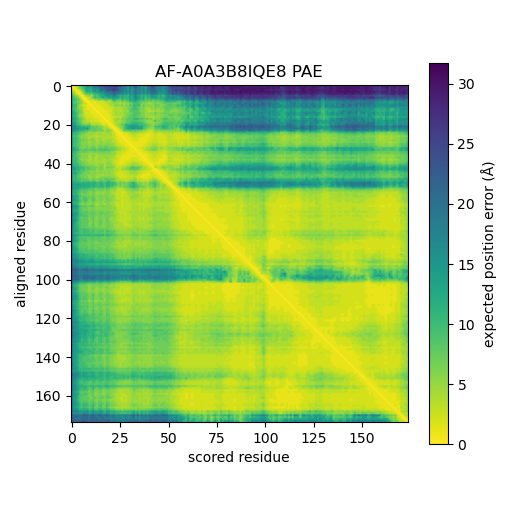69 ? 6.307 7.065 7.846 1.00 92.31 69 ALA A O 1
ATOM 536 N N . LEU A 1 70 ? 5.243 5.245 7.058 1.00 92.81 70 LEU A N 1
ATOM 537 C CA . LEU A 1 70 ? 4.446 4.993 8.259 1.00 92.81 70 LEU A CA 1
ATOM 538 C C . LEU A 1 70 ? 5.337 4.731 9.476 1.00 92.81 70 LEU A C 1
ATOM 540 O O . LEU A 1 70 ? 5.156 5.372 10.506 1.00 92.81 70 LEU A O 1
ATOM 544 N N . GLN A 1 71 ? 6.334 3.846 9.355 1.00 92.19 71 GLN A N 1
ATOM 545 C CA . GLN A 1 71 ? 7.290 3.592 10.438 1.00 92.19 71 GLN A CA 1
ATOM 546 C C . GLN A 1 71 ? 7.984 4.886 10.880 1.00 92.19 71 GLN A C 1
ATOM 548 O O . GLN A 1 71 ? 8.152 5.126 12.074 1.00 92.19 71 GLN A O 1
ATOM 553 N N . LYS A 1 72 ? 8.353 5.750 9.925 1.00 93.44 72 LYS A N 1
ATOM 554 C CA . LYS A 1 72 ? 8.993 7.024 10.245 1.00 93.44 72 LYS A CA 1
ATOM 555 C C . LYS A 1 72 ? 8.057 8.003 10.957 1.00 93.44 72 LYS A C 1
ATOM 557 O O . LYS A 1 72 ? 8.498 8.722 11.850 1.00 93.44 72 LYS A O 1
ATOM 562 N N . TYR A 1 73 ? 6.790 8.039 10.553 1.00 92.81 73 TYR A N 1
ATOM 563 C CA . TYR A 1 73 ? 5.757 8.852 11.190 1.00 92.81 73 TYR A CA 1
ATOM 564 C C . TYR A 1 73 ? 5.514 8.403 12.638 1.00 92.81 73 TYR A C 1
ATOM 566 O O . TYR A 1 73 ? 5.567 9.227 13.551 1.00 92.81 73 TYR A O 1
ATOM 574 N N . LEU A 1 74 ? 5.368 7.091 12.849 1.00 93.38 74 LEU A N 1
ATOM 575 C CA . LEU A 1 74 ? 5.192 6.458 14.159 1.00 93.38 74 LEU A CA 1
ATOM 576 C C . LEU A 1 74 ? 6.292 6.842 15.156 1.00 93.38 74 LEU A C 1
ATOM 578 O O . LEU A 1 74 ? 5.999 7.276 16.269 1.00 93.38 74 LEU A O 1
ATOM 582 N N . GLU A 1 75 ? 7.558 6.785 14.729 1.00 94.12 75 GLU A N 1
ATOM 583 C CA . GLU A 1 75 ? 8.699 7.233 15.543 1.00 94.12 75 GLU A CA 1
ATOM 584 C C . GLU A 1 75 ? 8.545 8.686 16.025 1.00 94.12 75 GLU A C 1
ATOM 586 O O . GLU A 1 75 ? 8.929 9.014 17.149 1.00 94.12 75 GLU A O 1
ATOM 591 N N . GLY A 1 76 ? 7.994 9.561 15.178 1.00 93.75 76 GLY A N 1
ATOM 592 C CA . GLY A 1 76 ? 7.809 10.980 15.474 1.00 93.75 76 GLY A CA 1
ATOM 593 C C . GLY A 1 76 ? 6.757 11.240 16.550 1.00 93.75 76 GLY A C 1
ATOM 594 O O . GLY A 1 76 ? 6.952 12.117 17.393 1.00 93.75 76 GLY A O 1
ATOM 595 N N . ILE A 1 77 ? 5.681 10.451 16.556 1.00 92.44 77 ILE A N 1
ATOM 596 C CA . ILE A 1 77 ? 4.596 10.548 17.544 1.00 92.44 77 ILE A CA 1
ATOM 597 C C . ILE A 1 77 ? 4.784 9.608 18.744 1.00 92.44 77 ILE A C 1
ATOM 599 O O . ILE A 1 77 ? 3.985 9.635 19.674 1.00 92.44 77 ILE A O 1
ATOM 603 N N . ARG A 1 78 ? 5.891 8.851 18.774 1.00 93.62 78 ARG A N 1
ATOM 604 C CA . ARG A 1 78 ? 6.230 7.859 19.813 1.00 93.62 78 ARG A CA 1
ATOM 605 C C . ARG A 1 78 ? 5.227 6.711 19.907 1.00 93.62 78 ARG A C 1
ATOM 607 O O . ARG A 1 78 ? 4.969 6.199 20.995 1.00 93.62 78 ARG A O 1
ATOM 614 N N . GLU A 1 79 ? 4.720 6.300 18.758 1.00 93.69 79 GLU A N 1
ATOM 615 C CA . GLU A 1 79 ? 3.908 5.102 18.595 1.00 93.69 79 GLU A CA 1
ATOM 616 C C . GLU A 1 79 ? 4.677 4.022 17.827 1.00 93.69 79 GLU A C 1
ATOM 618 O O . GLU A 1 79 ? 5.814 4.228 17.390 1.00 93.69 79 GLU A O 1
ATOM 623 N N . ASP A 1 80 ? 4.068 2.849 17.668 1.00 94.31 80 ASP A N 1
ATOM 624 C CA . ASP A 1 80 ? 4.658 1.734 16.942 1.00 94.31 80 ASP A CA 1
ATOM 625 C C . ASP A 1 80 ? 3.613 0.943 16.137 1.00 94.31 80 ASP A C 1
ATOM 627 O O . ASP A 1 80 ? 2.431 1.275 16.068 1.00 94.31 80 ASP A O 1
ATOM 631 N N . LEU A 1 81 ? 4.064 -0.116 15.465 1.00 94.06 81 LEU A N 1
ATOM 632 C CA . LEU A 1 81 ? 3.189 -0.944 14.640 1.00 94.06 81 LEU A CA 1
ATOM 633 C C . LEU A 1 81 ? 2.209 -1.804 15.460 1.00 94.06 81 LEU A C 1
ATOM 635 O O . LEU A 1 81 ? 1.334 -2.446 14.872 1.00 94.06 81 LEU A O 1
ATOM 639 N N . GLU A 1 82 ? 2.334 -1.840 16.787 1.00 94.19 82 GLU A N 1
ATOM 640 C CA . GLU A 1 82 ? 1.337 -2.441 17.661 1.00 94.19 82 GLU A CA 1
ATOM 641 C C . GLU A 1 82 ? 0.176 -1.487 17.948 1.00 94.19 82 GLU A C 1
ATOM 643 O O . GLU A 1 82 ? -0.830 -1.971 18.464 1.00 94.19 82 GLU A O 1
ATOM 648 N N . THR A 1 83 ? 0.228 -0.199 17.587 1.00 92.50 83 THR A N 1
ATOM 649 C CA . THR A 1 83 ? -0.923 0.694 17.783 1.00 92.50 83 THR A CA 1
ATOM 650 C C . THR A 1 83 ? -2.196 0.099 17.147 1.00 92.50 83 THR A C 1
ATOM 652 O O . THR A 1 83 ? -2.175 -0.336 15.983 1.00 92.50 83 THR A O 1
ATOM 655 N N . PRO A 1 84 ? -3.312 0.039 17.900 1.00 93.19 84 PRO A N 1
ATOM 656 C CA . PRO A 1 84 ? -4.639 -0.246 17.369 1.00 93.19 84 PRO A CA 1
ATOM 657 C C . PRO A 1 84 ? -5.030 0.699 16.226 1.00 93.19 84 PRO A C 1
ATOM 659 O O . PRO A 1 84 ? -4.993 1.913 16.365 1.00 93.19 84 PRO A O 1
ATOM 662 N N . VAL A 1 85 ? -5.493 0.161 15.098 1.00 92.06 85 VAL A N 1
ATOM 663 C CA . VAL A 1 85 ? -5.963 0.982 13.963 1.00 92.06 85 VAL A CA 1
ATOM 664 C C . VAL A 1 85 ? -7.134 1.884 14.367 1.00 92.06 85 VAL A C 1
ATOM 666 O O . VAL A 1 85 ? -7.297 2.963 13.807 1.00 92.06 85 VAL A O 1
ATOM 669 N N . SER A 1 86 ? -7.936 1.455 15.346 1.00 89.75 86 SER A N 1
ATOM 670 C CA . SER A 1 86 ? -9.039 2.235 15.912 1.00 89.75 86 SER A CA 1
ATOM 671 C C . SER A 1 86 ? -8.613 3.596 16.445 1.00 89.75 86 SER A C 1
ATOM 673 O O . SER A 1 86 ? -9.401 4.528 16.357 1.00 89.75 86 SER A O 1
ATOM 675 N N . ASP A 1 87 ? -7.390 3.715 16.958 1.00 89.44 87 ASP A N 1
ATOM 676 C CA . ASP A 1 87 ? -6.921 4.932 17.622 1.00 89.44 87 ASP A CA 1
ATOM 677 C C . ASP A 1 87 ? -6.687 6.067 16.611 1.00 89.44 87 AS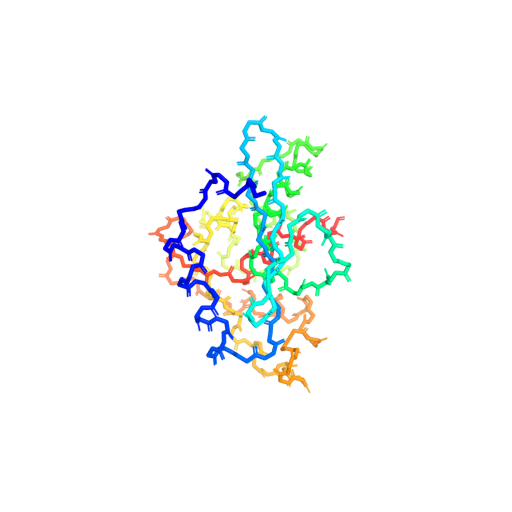P A C 1
ATOM 679 O O . ASP A 1 87 ? -6.580 7.230 16.988 1.00 89.44 87 ASP A O 1
ATOM 683 N N . TRP A 1 88 ? -6.599 5.733 15.318 1.00 87.69 88 TRP A N 1
ATOM 684 C CA . TRP A 1 88 ? -6.373 6.679 14.221 1.00 87.69 88 TRP A CA 1
ATOM 685 C C . TRP A 1 88 ? -7.612 6.830 13.328 1.00 87.69 88 TRP A C 1
ATOM 687 O O . TRP A 1 88 ? -7.527 7.326 12.204 1.00 87.69 88 TRP A O 1
ATOM 697 N N . LEU A 1 89 ? -8.769 6.357 13.787 1.00 88.44 89 LEU A N 1
ATOM 698 C CA . LEU A 1 89 ? -10.038 6.469 13.079 1.00 88.44 89 LEU A CA 1
ATOM 699 C C . LEU A 1 89 ? -11.019 7.319 13.891 1.00 88.44 89 LEU A C 1
ATOM 701 O O . LEU A 1 89 ? -10.859 7.450 15.101 1.00 88.44 89 LEU A O 1
ATOM 705 N N . PRO A 1 90 ? -12.044 7.910 13.252 1.00 87.94 90 PRO A N 1
ATOM 706 C CA . PRO A 1 90 ? -13.054 8.663 13.983 1.00 87.94 90 PRO A CA 1
ATOM 707 C C . PRO A 1 90 ? -13.747 7.794 15.038 1.00 87.94 90 PRO A C 1
ATOM 709 O O . PRO A 1 90 ? -14.220 6.705 14.713 1.00 87.94 90 PRO A O 1
ATOM 712 N N . ASP A 1 91 ? -13.916 8.323 16.253 1.00 85.12 91 ASP A N 1
ATOM 713 C CA . ASP A 1 91 ? -14.628 7.650 17.356 1.00 85.12 91 ASP A CA 1
ATOM 714 C C . ASP A 1 91 ? -16.058 7.215 16.983 1.00 85.12 91 ASP A C 1
ATOM 716 O O . ASP A 1 91 ? -16.630 6.316 17.594 1.00 85.12 91 ASP A O 1
ATOM 720 N N . SER A 1 92 ? -16.661 7.869 15.984 1.00 85.88 92 SER A N 1
ATOM 721 C CA . SER A 1 92 ? -18.002 7.555 15.488 1.00 85.88 92 SER A CA 1
ATOM 722 C C . SER A 1 92 ? -18.075 6.289 14.632 1.00 85.88 92 SER A C 1
ATOM 724 O O . SER A 1 92 ? -19.177 5.807 14.387 1.00 85.88 92 SER A O 1
ATOM 726 N N . LEU A 1 93 ? -16.945 5.790 14.122 1.00 88.50 93 LEU A N 1
ATOM 727 C CA . LEU A 1 93 ? -16.911 4.588 13.295 1.00 88.50 93 LEU A CA 1
ATOM 728 C C . LEU A 1 93 ? -17.093 3.367 14.196 1.00 88.50 93 LEU A C 1
ATOM 730 O O . LEU A 1 93 ? -16.261 3.151 15.065 1.00 88.50 93 LEU A O 1
ATOM 734 N N . VAL A 1 94 ? -18.123 2.550 13.977 1.00 85.44 94 VAL A N 1
ATOM 735 C CA . VAL A 1 94 ? -18.353 1.312 14.745 1.00 85.44 94 VAL A CA 1
ATOM 736 C C . VAL A 1 94 ? -18.137 0.111 13.834 1.00 85.44 94 VAL A C 1
ATOM 738 O O . VAL A 1 94 ? -18.875 -0.073 12.873 1.00 85.44 94 VAL A O 1
ATOM 741 N N . TRP A 1 95 ? -17.137 -0.722 14.120 1.00 86.50 95 TRP A N 1
ATOM 742 C CA . TRP A 1 95 ? -16.794 -1.864 13.264 1.00 86.50 95 TRP A CA 1
ATOM 743 C C . TRP A 1 95 ? -16.153 -3.009 14.048 1.00 86.50 95 TRP A C 1
ATOM 745 O O . TRP A 1 95 ? -15.615 -2.812 15.135 1.00 86.50 95 TRP A O 1
ATOM 755 N N . ALA A 1 96 ? -16.160 -4.214 13.472 1.00 73.56 96 ALA A N 1
ATOM 756 C CA . ALA A 1 96 ? -15.663 -5.428 14.127 1.00 73.56 96 ALA A CA 1
ATOM 757 C C . ALA A 1 96 ? -14.169 -5.379 14.508 1.00 73.56 96 ALA A C 1
ATOM 759 O O . ALA A 1 96 ? -13.721 -6.144 15.357 1.00 73.56 96 ALA A O 1
ATOM 760 N N . GLY A 1 97 ? -13.391 -4.483 13.891 1.00 74.31 97 GLY A N 1
ATOM 761 C CA . GLY A 1 97 ? -11.984 -4.269 14.227 1.00 74.31 97 GLY A CA 1
ATOM 762 C C . GLY A 1 97 ? -11.742 -3.431 15.483 1.00 74.31 97 GLY A C 1
ATOM 763 O O . GLY A 1 97 ? -10.580 -3.251 15.838 1.00 74.31 97 GLY A O 1
ATOM 764 N N . GLN A 1 98 ? -12.789 -2.929 16.147 1.00 70.75 98 GLN A N 1
ATOM 765 C CA . GLN A 1 98 ? -12.721 -2.344 17.489 1.00 70.75 98 GLN A CA 1
ATOM 766 C C . GLN A 1 98 ? -13.028 -3.415 18.548 1.00 70.75 98 GLN A C 1
ATOM 768 O O . GLN A 1 98 ? -14.050 -4.091 18.468 1.00 70.75 98 GLN A O 1
ATOM 773 N N . GLY A 1 99 ? -12.175 -3.559 19.571 1.00 69.31 99 GLY A N 1
ATOM 774 C CA . GLY A 1 99 ? -12.431 -4.442 20.722 1.00 69.31 99 GLY A CA 1
ATOM 775 C C . GLY A 1 99 ? -11.290 -5.417 21.072 1.00 69.31 99 GLY A C 1
ATOM 776 O O . GLY A 1 99 ? -10.122 -5.115 20.841 1.00 69.31 99 GLY A O 1
ATOM 777 N N . PRO A 1 100 ? -11.564 -6.581 21.688 1.00 57.12 100 PRO A N 1
ATOM 778 C CA . PRO A 1 100 ? -10.508 -7.490 22.156 1.00 57.12 100 PRO A CA 1
ATOM 779 C C . PRO A 1 100 ? -9.648 -8.080 21.022 1.00 57.12 100 PRO A C 1
ATOM 781 O O . PRO A 1 100 ? -8.452 -8.284 21.223 1.00 57.12 100 PRO A O 1
ATOM 784 N N . ASP A 1 101 ? -10.212 -8.253 19.824 1.00 75.62 101 ASP A N 1
ATOM 785 C CA . ASP A 1 101 ? -9.526 -8.787 18.635 1.00 75.62 101 ASP A CA 1
ATOM 786 C C . ASP A 1 101 ? -9.107 -7.673 17.652 1.00 75.62 101 ASP A C 1
ATOM 788 O O . ASP A 1 101 ? -9.206 -7.808 16.432 1.00 75.62 101 ASP A O 1
ATOM 792 N N . THR A 1 102 ? -8.656 -6.530 18.186 1.00 90.19 102 THR A N 1
ATOM 793 C CA . THR A 1 102 ? -8.392 -5.316 17.394 1.00 90.19 102 THR A CA 1
ATOM 794 C C . THR A 1 102 ? -7.283 -5.491 16.352 1.00 90.19 102 THR A C 1
ATOM 796 O O . THR A 1 102 ? -6.195 -6.022 16.607 1.00 90.19 102 THR A O 1
ATOM 799 N N . ILE A 1 103 ? -7.530 -4.945 15.160 1.00 94.38 103 ILE A N 1
ATOM 800 C CA . ILE A 1 103 ? -6.530 -4.823 14.100 1.00 94.38 103 ILE A CA 1
ATOM 801 C C . ILE A 1 103 ? -5.495 -3.767 14.503 1.00 94.38 103 ILE A C 1
ATOM 803 O O . ILE A 1 103 ? -5.841 -2.634 14.815 1.00 94.38 103 ILE A O 1
ATOM 807 N N . ARG A 1 104 ? -4.211 -4.132 14.448 1.00 94.31 104 ARG A N 1
ATOM 808 C CA . ARG A 1 104 ? -3.061 -3.248 14.678 1.00 94.31 104 ARG A CA 1
ATOM 809 C C . ARG A 1 104 ? -2.432 -2.831 13.355 1.00 94.31 104 ARG A C 1
ATOM 811 O O . ARG A 1 104 ? -2.579 -3.540 12.353 1.00 94.31 104 ARG A O 1
ATOM 818 N N . LEU A 1 105 ? -1.670 -1.742 13.350 1.00 94.81 105 LEU A N 1
ATOM 819 C CA . LEU A 1 105 ? -0.996 -1.240 12.146 1.00 94.81 105 LEU A CA 1
ATOM 820 C C . LEU A 1 105 ? -0.109 -2.303 11.474 1.00 94.81 105 LEU A C 1
ATOM 822 O O . LEU A 1 105 ? -0.139 -2.438 10.247 1.00 94.81 105 LEU A O 1
ATOM 826 N N . ARG A 1 106 ? 0.590 -3.149 12.249 1.00 95.25 106 ARG A N 1
ATOM 827 C CA . ARG A 1 106 ? 1.365 -4.280 11.706 1.00 95.25 106 ARG A CA 1
ATOM 828 C C . ARG A 1 106 ? 0.523 -5.228 10.866 1.00 95.25 106 ARG A C 1
ATOM 830 O O . ARG A 1 106 ? 1.013 -5.749 9.867 1.00 95.25 106 ARG A O 1
ATOM 837 N N . HIS A 1 107 ? -0.729 -5.477 11.247 1.00 96.00 107 HIS A N 1
ATOM 838 C CA . HIS A 1 107 ? -1.601 -6.390 10.516 1.00 96.00 107 HIS A CA 1
ATOM 839 C C . HIS A 1 107 ? -1.932 -5.825 9.135 1.00 96.00 107 HIS A C 1
ATOM 841 O O . HIS A 1 107 ? -1.993 -6.582 8.167 1.00 96.00 107 HIS A O 1
ATOM 847 N N . LEU A 1 108 ? -2.077 -4.501 9.026 1.00 95.31 108 LEU A N 1
ATOM 848 C CA . LEU A 1 108 ? -2.336 -3.842 7.754 1.00 95.31 108 LEU A CA 1
ATOM 849 C C . LEU A 1 108 ? -1.127 -3.925 6.813 1.00 95.31 108 LEU A C 1
ATOM 851 O O . LEU A 1 108 ? -1.247 -4.438 5.699 1.00 95.31 108 LEU A O 1
ATOM 855 N N . VAL A 1 109 ? 0.052 -3.493 7.277 1.00 95.56 109 VAL A N 1
ATOM 856 C CA . VAL A 1 109 ? 1.265 -3.442 6.436 1.00 95.56 109 VAL A CA 1
ATOM 857 C C . VAL A 1 109 ? 1.832 -4.821 6.094 1.00 95.56 109 VAL A C 1
ATOM 859 O O . VAL A 1 109 ? 2.558 -4.958 5.113 1.00 95.56 109 VAL A O 1
ATOM 862 N N . THR A 1 110 ? 1.488 -5.857 6.866 1.00 95.81 110 THR A N 1
ATOM 863 C CA . THR A 1 110 ? 1.906 -7.245 6.597 1.00 95.81 110 THR A CA 1
ATOM 864 C C . THR A 1 110 ? 0.852 -8.083 5.882 1.00 95.81 110 THR A C 1
ATOM 866 O O . THR A 1 110 ? 1.093 -9.272 5.669 1.00 95.81 110 THR A O 1
ATOM 869 N N . HIS A 1 111 ? -0.286 -7.494 5.486 1.00 96.62 111 HIS A N 1
ATOM 870 C CA . HIS A 1 111 ? -1.375 -8.212 4.816 1.00 96.62 111 HIS A CA 1
ATOM 871 C C . HIS A 1 111 ? -1.952 -9.365 5.662 1.00 96.62 111 HIS A C 1
ATOM 873 O O . HIS A 1 111 ? -2.259 -10.443 5.155 1.00 96.62 111 HIS A O 1
ATOM 879 N N . LYS A 1 112 ? -2.073 -9.144 6.975 1.00 96.31 112 LYS A N 1
ATOM 880 C CA . LYS A 1 112 ? -2.587 -10.108 7.962 1.00 96.31 112 LYS A CA 1
ATOM 881 C C . LYS A 1 112 ? -3.763 -9.570 8.776 1.00 96.31 112 LYS A C 1
ATOM 883 O O . LYS A 1 112 ? -4.034 -10.055 9.866 1.00 96.31 112 LYS A O 1
ATOM 888 N N . SER A 1 113 ? -4.459 -8.549 8.290 1.00 94.62 113 SER A N 1
ATOM 889 C CA . SER A 1 113 ? -5.614 -7.970 8.986 1.00 94.62 113 SER A CA 1
ATOM 890 C C . SER A 1 113 ? -6.893 -8.795 8.872 1.00 94.62 113 SER A C 1
ATOM 892 O O . SER A 1 113 ? -7.864 -8.475 9.543 1.00 94.62 113 SER A O 1
ATOM 894 N N . GLY A 1 114 ? -6.914 -9.811 8.004 1.00 93.31 114 GLY A N 1
ATOM 895 C CA . GLY A 1 114 ? -8.136 -10.526 7.635 1.00 93.31 114 GLY A CA 1
ATOM 896 C C . GLY A 1 114 ? -9.003 -9.775 6.618 1.00 93.31 114 GLY A C 1
ATOM 897 O O . GLY A 1 114 ? -9.986 -10.333 6.149 1.00 93.31 114 GLY A O 1
ATOM 898 N N . MET A 1 115 ? -8.631 -8.543 6.245 1.00 93.62 115 MET A N 1
ATOM 899 C CA . MET A 1 115 ? -9.351 -7.761 5.238 1.00 93.62 115 MET A CA 1
ATOM 900 C C . MET A 1 115 ? -9.147 -8.332 3.828 1.00 93.62 115 MET A C 1
ATOM 902 O O . MET A 1 115 ? -8.024 -8.725 3.489 1.00 93.62 115 MET A O 1
ATOM 906 N N . PRO A 1 116 ? -10.180 -8.276 2.970 1.00 95.38 116 PRO A N 1
ATOM 907 C CA . PRO A 1 116 ? -10.092 -8.758 1.601 1.00 95.38 116 PRO A CA 1
ATOM 908 C C . PRO A 1 116 ? -9.166 -7.892 0.742 1.00 95.38 116 PRO A C 1
ATOM 910 O O . PRO A 1 116 ? -8.742 -6.796 1.132 1.00 95.38 116 PRO A O 1
ATOM 913 N N . ARG A 1 117 ? -8.895 -8.345 -0.489 1.00 95.31 117 ARG A N 1
ATOM 914 C CA . ARG A 1 117 ? -8.092 -7.587 -1.466 1.00 95.31 117 ARG A CA 1
ATOM 915 C C . ARG A 1 117 ? -8.568 -6.140 -1.652 1.00 95.31 117 ARG A C 1
ATOM 917 O O . ARG A 1 117 ? -7.741 -5.227 -1.685 1.00 95.31 117 ARG A O 1
ATOM 924 N N . MET A 1 118 ? -9.877 -5.969 -1.818 1.00 95.69 118 MET A N 1
ATOM 925 C CA . MET A 1 118 ? -10.577 -4.720 -2.129 1.00 95.69 118 MET A CA 1
ATOM 926 C C . MET A 1 118 ? -11.875 -4.668 -1.313 1.00 95.69 118 MET A C 1
ATOM 928 O O . MET A 1 118 ? -12.409 -5.731 -0.988 1.00 95.69 118 MET A O 1
ATOM 932 N N . PRO A 1 119 ? -12.415 -3.478 -1.014 1.00 94.81 119 PRO A N 1
ATOM 933 C CA . PRO A 1 119 ? -13.689 -3.379 -0.319 1.00 94.81 119 PRO A CA 1
ATOM 934 C C . PRO A 1 119 ? -14.832 -3.808 -1.252 1.00 94.81 119 PRO A C 1
ATOM 936 O O . PRO A 1 119 ? -14.831 -3.507 -2.448 1.00 94.81 119 PRO A O 1
ATOM 939 N N . GLY A 1 120 ? -15.812 -4.530 -0.708 1.00 94.88 120 GLY A N 1
ATOM 940 C CA . GLY A 1 120 ? -16.896 -5.153 -1.482 1.00 94.88 120 GLY A CA 1
ATOM 941 C C . GLY A 1 120 ? -17.827 -4.155 -2.182 1.00 94.88 120 GLY A C 1
ATOM 942 O O . GLY A 1 120 ? -18.509 -4.511 -3.138 1.00 94.88 120 GLY A O 1
ATOM 943 N N . ASN A 1 121 ? -17.824 -2.893 -1.751 1.00 96.00 121 ASN A N 1
ATOM 944 C CA . ASN A 1 121 ? -18.598 -1.804 -2.345 1.00 96.00 121 ASN A CA 1
ATOM 945 C C . ASN A 1 121 ? -17.830 -1.009 -3.422 1.00 96.00 121 ASN A C 1
ATOM 947 O O . ASN A 1 121 ? -18.420 -0.116 -4.029 1.00 96.00 121 ASN A O 1
ATOM 951 N N . LEU A 1 122 ? -16.554 -1.321 -3.704 1.00 96.31 122 LEU A N 1
ATOM 952 C CA . LEU A 1 122 ? -15.758 -0.583 -4.695 1.00 96.31 122 LEU A CA 1
ATOM 953 C C . LEU A 1 122 ? -16.434 -0.555 -6.066 1.00 96.31 122 LEU A C 1
ATOM 955 O O . LEU A 1 122 ? -16.528 0.506 -6.675 1.00 96.31 122 LEU A O 1
ATOM 959 N N . GLN A 1 123 ? -16.935 -1.702 -6.533 1.00 95.88 123 GLN A N 1
ATOM 960 C CA . GLN A 1 123 ? -17.516 -1.845 -7.870 1.00 95.88 123 GLN A CA 1
ATOM 961 C C . GLN A 1 123 ? -18.648 -0.842 -8.130 1.00 95.88 123 GLN A C 1
ATOM 963 O O . GLN A 1 123 ? -18.756 -0.312 -9.232 1.00 95.88 123 GLN A O 1
ATOM 968 N N . ALA A 1 124 ? -19.464 -0.557 -7.112 1.00 95.56 124 ALA A N 1
ATOM 969 C CA . ALA A 1 124 ? -20.578 0.380 -7.213 1.00 95.56 124 ALA A CA 1
ATOM 970 C C . ALA A 1 124 ? -20.125 1.847 -7.338 1.00 95.56 124 ALA A C 1
ATOM 972 O O . ALA A 1 124 ? -20.899 2.688 -7.784 1.00 95.56 124 ALA A O 1
ATOM 973 N N . SER A 1 125 ? -18.881 2.157 -6.963 1.00 95.31 125 SER A N 1
ATOM 974 C CA . SER A 1 125 ? -18.316 3.509 -7.041 1.00 95.31 125 SER A CA 1
ATOM 975 C C . SER A 1 125 ? -17.590 3.807 -8.358 1.00 95.31 125 SER A C 1
ATOM 977 O O . SER A 1 125 ? -17.268 4.968 -8.611 1.00 95.31 125 SER A O 1
ATOM 979 N N . ILE A 1 126 ? -17.315 2.792 -9.189 1.00 96.50 126 ILE A N 1
ATOM 980 C CA . ILE A 1 126 ? -16.481 2.934 -10.389 1.00 96.50 126 ILE A CA 1
ATOM 981 C C . ILE A 1 126 ? -17.208 3.779 -11.438 1.00 96.50 126 ILE A C 1
ATOM 983 O O . ILE A 1 126 ? -18.176 3.336 -12.053 1.00 96.50 126 ILE A O 1
ATOM 987 N N . ILE A 1 127 ? -16.680 4.977 -11.689 1.00 96.94 127 ILE A N 1
ATOM 988 C CA . ILE A 1 127 ? -17.119 5.869 -12.776 1.00 96.94 127 ILE A CA 1
ATOM 989 C C . ILE A 1 127 ? -16.163 5.857 -13.977 1.00 96.94 127 ILE A C 1
ATOM 991 O O . ILE A 1 127 ? -16.526 6.305 -15.061 1.00 96.94 127 ILE A O 1
ATOM 995 N N . ASN A 1 128 ? -14.944 5.342 -13.789 1.00 95.44 128 ASN A N 1
ATOM 996 C CA . ASN A 1 128 ? -13.927 5.203 -14.823 1.00 95.44 128 ASN A CA 1
ATOM 997 C C . ASN A 1 128 ? -13.268 3.816 -14.704 1.00 95.44 128 ASN A C 1
ATOM 999 O O . ASN A 1 128 ? -12.615 3.550 -13.697 1.00 95.44 128 ASN A O 1
ATOM 1003 N N . PRO A 1 129 ? -13.387 2.925 -15.705 1.00 92.38 129 PRO A N 1
ATOM 1004 C CA . PRO A 1 129 ? -12.771 1.599 -15.639 1.00 92.38 129 PRO A CA 1
ATOM 1005 C C . PRO A 1 129 ? -11.235 1.640 -15.651 1.00 92.38 129 PRO A C 1
ATOM 1007 O O . PRO A 1 129 ? -10.606 0.683 -15.206 1.00 92.38 129 PRO A O 1
ATOM 1010 N N . PHE A 1 130 ? -10.632 2.729 -16.138 1.00 91.75 130 PHE A N 1
ATOM 1011 C CA . PHE A 1 130 ? -9.179 2.924 -16.141 1.00 91.75 130 PHE A CA 1
ATOM 1012 C C . PHE A 1 130 ? -8.653 3.528 -14.834 1.00 91.75 130 PHE A C 1
ATOM 1014 O O . PHE A 1 130 ? -7.456 3.464 -14.583 1.00 91.75 130 PHE A O 1
ATOM 1021 N N . ASP A 1 131 ? -9.538 4.071 -13.994 1.00 91.81 131 ASP A N 1
ATOM 1022 C CA . ASP A 1 131 ? -9.212 4.546 -12.648 1.00 91.81 131 ASP A CA 1
ATOM 1023 C C . ASP A 1 131 ? -10.345 4.168 -11.674 1.00 91.81 131 ASP A C 1
ATOM 1025 O O . ASP A 1 131 ? -11.235 4.977 -11.382 1.00 91.81 131 ASP A O 1
ATOM 1029 N N . PRO A 1 132 ? -10.347 2.913 -11.180 1.00 91.12 132 PRO A N 1
ATOM 1030 C CA . PRO A 1 132 ? -11.414 2.399 -10.325 1.00 91.12 132 PRO A CA 1
ATOM 1031 C C . PRO A 1 132 ? -11.564 3.134 -8.989 1.00 91.12 132 PRO A C 1
ATOM 1033 O O . PRO A 1 132 ? -12.601 3.005 -8.343 1.00 91.12 132 PRO A O 1
ATOM 1036 N N . PHE A 1 133 ? -10.541 3.877 -8.557 1.00 90.94 133 PHE A N 1
ATOM 1037 C CA . PHE A 1 133 ? -10.532 4.580 -7.275 1.00 90.94 133 PHE A CA 1
ATOM 1038 C C . PHE A 1 133 ? -10.920 6.054 -7.391 1.00 90.94 133 PHE A C 1
ATOM 1040 O O . PHE A 1 133 ? -11.144 6.682 -6.358 1.00 90.94 133 PHE A O 1
ATOM 1047 N N . LEU A 1 134 ? -11.067 6.593 -8.608 1.00 94.50 134 LEU A N 1
ATOM 1048 C CA . LEU A 1 134 ? -11.331 8.014 -8.870 1.00 94.50 134 LEU A CA 1
ATOM 1049 C C . LEU A 1 134 ? -12.467 8.612 -8.020 1.00 94.50 134 LEU 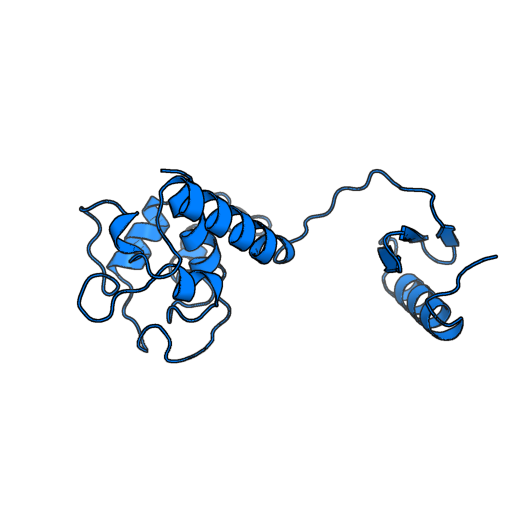A C 1
ATOM 1051 O O . LEU A 1 134 ? -12.413 9.773 -7.621 1.00 94.50 134 LEU A O 1
ATOM 1055 N N . ASN A 1 135 ? -13.503 7.820 -7.738 1.00 95.75 135 ASN A N 1
ATOM 1056 C CA . ASN A 1 135 ? -14.674 8.230 -6.960 1.00 95.75 135 ASN A CA 1
ATOM 1057 C C . ASN A 1 135 ? -14.774 7.530 -5.585 1.00 95.75 135 ASN A C 1
ATOM 1059 O O . ASN A 1 135 ? -15.736 7.733 -4.844 1.00 95.75 135 ASN A O 1
ATOM 1063 N N . TYR A 1 136 ? -13.781 6.721 -5.203 1.00 94.88 136 TYR A N 1
ATOM 1064 C CA . TYR A 1 136 ? -13.786 5.976 -3.945 1.00 94.88 136 TYR A CA 1
ATOM 1065 C C . TYR A 1 136 ? -13.233 6.822 -2.785 1.00 94.88 136 TYR A C 1
ATOM 1067 O O . TYR A 1 136 ? -12.043 6.830 -2.486 1.00 94.88 136 TYR A O 1
ATOM 1075 N N . GLN A 1 137 ? -14.129 7.564 -2.137 1.00 92.44 137 GLN A N 1
ATOM 1076 C CA . GLN A 1 137 ? -13.837 8.444 -0.992 1.00 92.44 137 GLN A CA 1
ATOM 1077 C C . GLN A 1 137 ? -13.773 7.717 0.373 1.00 92.44 137 GLN A C 1
ATOM 1079 O O . GLN A 1 137 ? -14.363 6.640 0.506 1.00 92.44 137 GLN A O 1
ATOM 1084 N N . PRO A 1 138 ? -13.168 8.323 1.423 1.00 90.38 138 PRO A N 1
ATOM 1085 C CA . PRO A 1 138 ? -13.122 7.757 2.780 1.00 90.38 138 PRO A CA 1
ATOM 1086 C C . PRO A 1 138 ? -14.489 7.368 3.359 1.00 90.38 138 PRO A C 1
ATOM 1088 O O . PRO A 1 138 ? -14.599 6.373 4.064 1.00 90.38 138 PRO A O 1
ATOM 1091 N N . THR A 1 139 ? -15.560 8.083 3.010 1.00 91.81 139 THR A N 1
ATOM 1092 C CA . THR A 1 139 ? -16.928 7.736 3.431 1.00 91.81 139 THR A CA 1
ATOM 1093 C C . THR A 1 139 ? -17.382 6.371 2.909 1.00 91.81 139 THR A C 1
ATOM 1095 O O . THR A 1 139 ? -18.063 5.644 3.627 1.00 91.81 139 THR A O 1
ATOM 1098 N N . HIS A 1 140 ? -16.974 5.974 1.698 1.00 94.69 140 HIS A N 1
ATOM 1099 C CA . HIS A 1 140 ? -17.248 4.630 1.177 1.00 94.69 140 HIS A CA 1
ATOM 1100 C C . HIS A 1 140 ? -16.451 3.5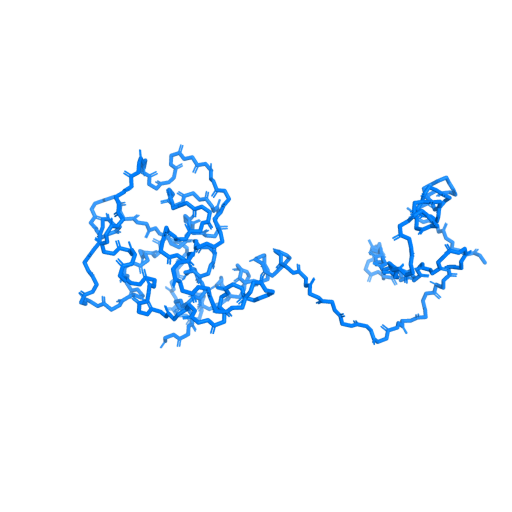65 1.930 1.00 94.69 140 HIS A C 1
ATOM 1102 O O . HIS A 1 140 ? -16.971 2.479 2.180 1.00 94.69 140 HIS A O 1
ATOM 1108 N N . LEU A 1 141 ? -15.201 3.875 2.294 1.00 92.56 141 LEU A N 1
ATOM 1109 C CA . LEU A 1 141 ? -14.368 2.998 3.111 1.00 92.56 141 LEU A CA 1
ATOM 1110 C C . LEU A 1 141 ? -15.005 2.760 4.478 1.00 92.56 141 LEU A C 1
ATOM 1112 O O . LEU A 1 141 ? -15.164 1.611 4.870 1.00 92.56 141 LEU A O 1
ATOM 1116 N N . PHE A 1 142 ? -15.420 3.821 5.162 1.00 92.00 142 PHE A N 1
ATOM 1117 C CA . PHE A 1 142 ? -16.062 3.731 6.471 1.00 92.00 142 PHE A CA 1
ATOM 1118 C C . PHE A 1 142 ? -17.376 2.955 6.411 1.00 92.00 142 PHE A C 1
ATOM 1120 O O . PHE A 1 142 ? -17.542 2.008 7.171 1.00 92.00 142 PHE A O 1
ATOM 1127 N N . ALA A 1 143 ? -18.238 3.240 5.430 1.00 93.50 143 ALA A N 1
ATOM 1128 C CA . ALA A 1 143 ? -19.468 2.473 5.226 1.00 93.50 143 ALA A CA 1
ATOM 1129 C C . ALA A 1 143 ? -19.202 0.978 4.962 1.00 93.50 143 ALA A C 1
ATOM 1131 O O . ALA A 1 143 ? -19.971 0.122 5.392 1.00 93.50 143 ALA A O 1
ATOM 1132 N N . TRP A 1 144 ? -18.111 0.643 4.263 1.00 94.12 144 TRP A N 1
ATOM 1133 C CA . TRP A 1 144 ? -17.699 -0.751 4.101 1.00 94.12 144 TRP A CA 1
ATOM 1134 C C . TRP A 1 144 ? -17.197 -1.358 5.415 1.00 94.12 144 TRP A C 1
ATOM 1136 O O . TRP A 1 144 ? -17.564 -2.486 5.720 1.00 94.12 144 TRP A O 1
ATOM 1146 N N . MET A 1 145 ? -16.388 -0.628 6.191 1.00 92.81 145 MET A N 1
ATOM 1147 C CA . MET A 1 145 ? -15.842 -1.106 7.467 1.00 92.81 145 MET A CA 1
ATOM 1148 C C . MET A 1 145 ? -16.944 -1.388 8.492 1.00 92.81 145 MET A C 1
ATOM 1150 O O . MET A 1 145 ? -16.877 -2.412 9.163 1.00 92.81 145 MET A O 1
ATOM 1154 N N . GLU A 1 146 ? -17.967 -0.532 8.581 1.00 92.38 146 GLU A N 1
ATOM 1155 C CA . GLU A 1 146 ? -19.123 -0.730 9.473 1.00 92.38 146 GLU A CA 1
ATOM 1156 C C . GLU A 1 146 ? -19.918 -1.998 9.132 1.00 92.38 146 GLU A C 1
ATOM 1158 O O . GLU A 1 146 ? -20.437 -2.668 10.021 1.00 92.38 146 GLU A O 1
ATOM 1163 N N . ALA A 1 147 ? -19.999 -2.344 7.844 1.00 92.12 147 ALA A N 1
ATOM 1164 C CA . ALA A 1 147 ? -20.726 -3.514 7.357 1.00 92.12 147 ALA A CA 1
ATOM 1165 C C . ALA A 1 147 ? -19.858 -4.781 7.239 1.00 92.12 147 ALA A C 1
ATOM 1167 O O . ALA A 1 147 ? -20.367 -5.837 6.862 1.00 92.12 147 ALA A O 1
ATOM 1168 N N . TRP A 1 148 ? -18.548 -4.683 7.478 1.00 91.88 148 TRP A N 1
ATOM 1169 C CA . TRP A 1 148 ? -17.620 -5.788 7.269 1.00 91.88 148 TRP A CA 1
ATOM 1170 C C . TRP A 1 148 ? -17.547 -6.706 8.489 1.00 91.88 148 TRP A C 1
ATOM 1172 O O . TRP A 1 148 ? -17.255 -6.273 9.604 1.00 91.88 148 TRP A O 1
ATOM 1182 N N . GLU A 1 149 ? -17.729 -8.003 8.242 1.00 88.12 149 GLU A N 1
ATOM 1183 C CA . GLU A 1 149 ? -17.537 -9.061 9.228 1.00 88.12 149 GLU A CA 1
ATOM 1184 C C . GLU A 1 149 ? -16.244 -9.842 8.919 1.00 88.12 149 GLU A C 1
ATOM 1186 O O . GLU A 1 149 ? -16.059 -10.314 7.790 1.00 88.12 149 GLU A O 1
ATOM 1191 N N . PRO A 1 150 ? -15.320 -9.982 9.885 1.00 87.75 150 PRO A N 1
ATOM 1192 C CA . PRO A 1 150 ? -14.082 -10.719 9.684 1.00 87.75 150 PRO A CA 1
ATOM 1193 C C . PRO A 1 150 ? -14.335 -12.231 9.645 1.00 87.75 150 PRO A C 1
ATOM 1195 O O . PRO A 1 150 ? -14.908 -12.806 10.566 1.00 87.75 150 PRO A O 1
ATOM 1198 N N . GLU A 1 151 ? -13.826 -12.903 8.610 1.00 87.69 151 GLU A N 1
ATOM 1199 C CA . GLU A 1 151 ? -13.872 -14.373 8.503 1.00 87.69 151 GLU A CA 1
ATOM 1200 C C . GLU A 1 151 ? -12.805 -15.074 9.367 1.00 87.69 151 GLU A C 1
ATOM 1202 O O . GLU A 1 151 ? -12.852 -16.285 9.577 1.00 87.69 151 GLU A O 1
ATOM 1207 N N . ARG A 1 152 ? -11.808 -14.321 9.842 1.00 88.25 152 ARG A N 1
ATOM 1208 C CA . ARG A 1 152 ? -10.672 -14.802 10.640 1.00 88.25 152 ARG A CA 1
ATOM 1209 C C . ARG A 1 152 ? -10.106 -13.681 11.497 1.00 88.25 152 ARG A C 1
ATOM 1211 O O . ARG A 1 152 ? -10.234 -12.510 11.130 1.00 88.25 152 ARG A O 1
ATOM 1218 N N . ALA A 1 153 ? -9.438 -14.035 12.592 1.00 90.50 153 ALA A N 1
ATOM 1219 C CA . ALA A 1 1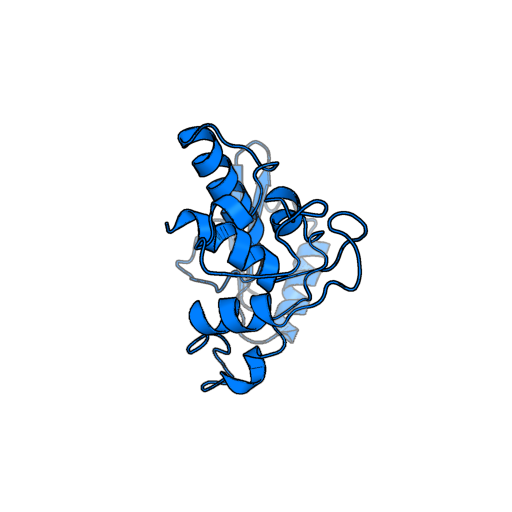53 ? -8.850 -13.034 13.464 1.00 90.50 153 ALA A CA 1
ATOM 1220 C C . ALA A 1 153 ? -7.616 -12.377 12.811 1.00 90.50 153 ALA A C 1
ATOM 1222 O O . ALA A 1 153 ? -6.934 -12.982 11.968 1.00 90.50 153 ALA A O 1
ATOM 1223 N N . PRO A 1 154 ? -7.288 -11.130 13.188 1.00 93.56 154 PRO A N 1
ATOM 1224 C CA . PRO A 1 154 ? -6.074 -10.480 12.716 1.00 93.56 154 PRO A CA 1
ATOM 1225 C C . PRO A 1 154 ? -4.828 -11.272 13.137 1.00 93.56 154 PRO A C 1
ATOM 1227 O O . PRO A 1 154 ? -4.630 -11.577 14.308 1.00 93.56 154 PRO A O 1
ATOM 1230 N N . GLY A 1 155 ? -3.956 -11.582 12.179 1.00 94.38 155 GLY A N 1
ATOM 1231 C CA . GLY A 1 155 ? -2.747 -12.383 12.383 1.00 94.38 155 GLY A CA 1
ATOM 1232 C C . GLY A 1 155 ? -2.866 -13.849 11.956 1.00 94.38 155 GLY A C 1
ATOM 1233 O O . GLY A 1 155 ? -1.832 -14.444 11.641 1.00 94.38 155 GLY A O 1
ATOM 1234 N N . ASP A 1 156 ? -4.082 -14.396 11.846 1.00 93.50 156 ASP A N 1
ATOM 1235 C CA . ASP A 1 156 ? -4.324 -15.830 11.595 1.00 93.50 156 ASP A CA 1
ATOM 1236 C C . ASP A 1 156 ? -3.922 -16.300 10.191 1.00 93.50 156 ASP A C 1
ATOM 1238 O O . ASP A 1 156 ? -3.757 -17.494 9.937 1.00 93.50 156 ASP A O 1
ATOM 1242 N N . GLY A 1 157 ? -3.731 -15.381 9.246 1.00 94.25 157 GLY A N 1
ATOM 1243 C CA . GLY A 1 157 ? -3.281 -15.734 7.909 1.00 94.25 157 GLY A CA 1
ATOM 1244 C C . GLY A 1 157 ? -2.907 -14.533 7.061 1.00 94.25 157 GLY A C 1
ATOM 1245 O O . GLY A 1 157 ? -3.197 -13.388 7.394 1.00 94.25 157 GLY A O 1
ATOM 1246 N N . PHE A 1 158 ? -2.236 -14.820 5.950 1.00 97.00 158 PHE A N 1
ATOM 1247 C CA . PHE A 1 158 ? -1.896 -13.827 4.941 1.00 97.00 158 PHE A CA 1
ATOM 1248 C C . PHE A 1 158 ? -3.005 -13.736 3.890 1.00 97.00 158 PHE A C 1
ATOM 1250 O O . PHE A 1 158 ? -3.526 -14.756 3.438 1.00 97.00 158 PHE A O 1
ATOM 1257 N N . GLU A 1 159 ? -3.333 -12.521 3.468 1.00 96.19 159 GLU A N 1
ATOM 1258 C CA . GLU A 1 159 ? -4.044 -12.241 2.223 1.00 96.19 159 GLU A CA 1
ATOM 1259 C C . GLU A 1 159 ? -3.670 -10.871 1.702 1.00 96.19 159 GLU A C 1
ATOM 1261 O O . GLU A 1 159 ? -3.798 -9.854 2.381 1.00 96.19 159 GLU A O 1
ATOM 1266 N N . TYR A 1 160 ? -3.241 -10.853 0.447 1.00 97.06 160 TYR A N 1
ATOM 1267 C CA . TYR A 1 160 ? -2.854 -9.630 -0.219 1.00 97.06 160 TYR A CA 1
ATOM 1268 C C . TYR A 1 160 ? -4.018 -8.632 -0.282 1.00 97.06 160 TYR A C 1
ATOM 1270 O O . TYR A 1 160 ? -4.980 -8.831 -1.024 1.00 97.06 160 TYR A O 1
ATOM 1278 N N . SER A 1 161 ? -3.878 -7.522 0.440 1.00 96.00 161 SER A N 1
ATOM 1279 C CA . SER A 1 161 ? -4.922 -6.512 0.616 1.00 96.00 161 SER A CA 1
ATOM 1280 C C . SER A 1 161 ? -4.450 -5.109 0.240 1.00 96.00 161 SER A C 1
ATOM 1282 O O . SER A 1 161 ? -3.621 -4.506 0.922 1.00 96.00 161 SER A O 1
ATOM 1284 N N . ASN A 1 162 ? -4.988 -4.577 -0.863 1.00 95.12 162 ASN A N 1
ATOM 1285 C CA . ASN A 1 162 ? -4.810 -3.169 -1.228 1.00 95.12 162 ASN A CA 1
ATOM 1286 C C . ASN A 1 162 ? -5.563 -2.264 -0.258 1.00 95.12 162 ASN A C 1
ATOM 1288 O O . ASN A 1 162 ? -5.079 -1.188 0.074 1.00 95.12 162 ASN A O 1
ATOM 1292 N N . LEU A 1 163 ? -6.719 -2.736 0.203 1.00 94.38 163 LEU A N 1
ATOM 1293 C CA . LEU A 1 163 ? -7.541 -2.081 1.204 1.00 94.38 163 LEU A CA 1
ATOM 1294 C C . LEU A 1 163 ? -6.769 -1.848 2.506 1.00 94.38 163 LEU A C 1
ATOM 1296 O O . LEU A 1 163 ? -6.663 -0.711 2.957 1.00 94.38 163 LEU A O 1
ATOM 1300 N N . ALA A 1 164 ? -6.155 -2.899 3.053 1.00 94.06 164 ALA A N 1
ATOM 1301 C CA . ALA A 1 164 ? -5.357 -2.799 4.268 1.00 94.06 164 ALA A CA 1
ATOM 1302 C C . ALA A 1 164 ? -4.148 -1.869 4.082 1.00 94.06 164 ALA A C 1
ATOM 1304 O O . ALA A 1 164 ? -3.880 -1.028 4.934 1.00 94.06 164 ALA A O 1
ATOM 1305 N N . ALA A 1 165 ? -3.453 -1.971 2.944 1.00 93.00 165 ALA A N 1
ATOM 1306 C CA . ALA A 1 165 ? -2.324 -1.094 2.640 1.00 93.00 165 ALA A CA 1
ATOM 1307 C C . ALA A 1 165 ? -2.739 0.386 2.539 1.00 93.00 165 ALA A C 1
ATOM 1309 O O . ALA A 1 165 ? -2.045 1.243 3.074 1.00 93.00 165 ALA A O 1
ATOM 1310 N N . GLY A 1 166 ? -3.873 0.683 1.894 1.00 90.88 166 GLY A N 1
ATOM 1311 C CA . GLY A 1 166 ? -4.412 2.041 1.812 1.00 90.88 166 GLY A CA 1
ATOM 1312 C C . GLY A 1 166 ? -4.819 2.586 3.182 1.00 90.88 166 GLY A C 1
ATOM 1313 O O . GLY A 1 166 ? -4.455 3.711 3.525 1.00 90.88 166 GLY A O 1
ATOM 1314 N N . LEU A 1 167 ? -5.492 1.767 3.999 1.00 91.75 167 LEU A N 1
ATOM 1315 C CA . LEU A 1 167 ? -5.882 2.127 5.364 1.00 91.75 167 LEU A CA 1
ATOM 1316 C C . LEU A 1 167 ? -4.666 2.423 6.255 1.00 91.75 167 LEU A C 1
ATOM 1318 O O . LEU A 1 167 ? -4.689 3.403 6.993 1.00 91.75 167 LEU A O 1
ATOM 1322 N N . ALA A 1 168 ? -3.584 1.644 6.135 1.00 90.12 168 ALA A N 1
ATOM 1323 C CA . ALA A 1 168 ? -2.353 1.856 6.906 1.00 90.12 168 ALA A CA 1
ATOM 1324 C C . ALA A 1 168 ? -1.755 3.255 6.700 1.00 90.12 168 ALA A C 1
ATOM 1326 O O . ALA A 1 168 ? -1.106 3.790 7.592 1.00 90.12 168 ALA A O 1
ATOM 1327 N N . THR A 1 169 ? -1.970 3.844 5.522 1.00 79.56 169 THR A N 1
ATOM 1328 C CA . THR A 1 169 ? -1.467 5.179 5.177 1.00 79.56 169 THR A CA 1
ATOM 1329 C C . THR A 1 169 ? -2.492 6.288 5.288 1.00 79.56 169 THR A C 1
ATOM 1331 O O . THR A 1 169 ? -2.098 7.430 5.501 1.00 79.56 169 THR A O 1
ATOM 1334 N N . TYR A 1 170 ? -3.789 5.979 5.192 1.00 80.50 170 TYR A N 1
ATOM 1335 C CA . TYR A 1 170 ? -4.857 6.948 5.463 1.00 80.50 170 TYR A CA 1
ATOM 1336 C C . TYR A 1 170 ? -4.643 7.617 6.822 1.00 80.50 170 TYR A C 1
ATOM 1338 O O . TYR A 1 170 ? -4.772 8.823 6.982 1.00 80.50 170 TYR A O 1
ATOM 1346 N N . ALA A 1 171 ? -4.207 6.798 7.764 1.00 62.06 171 ALA A N 1
ATOM 1347 C CA . ALA A 1 171 ? -3.996 7.141 9.142 1.00 62.06 171 ALA A CA 1
ATOM 1348 C C . ALA A 1 171 ? -2.844 8.180 9.329 1.00 62.06 171 ALA A C 1
ATOM 1350 O O . ALA A 1 171 ? -2.864 8.952 10.276 1.00 62.06 171 ALA A O 1
ATOM 1351 N N . THR A 1 172 ? -1.897 8.298 8.383 1.00 65.25 172 THR A N 1
ATOM 1352 C CA . THR A 1 172 ? -0.841 9.344 8.403 1.00 65.25 172 THR A CA 1
ATOM 1353 C C . THR A 1 172 ? -1.284 10.721 7.884 1.00 65.25 172 THR A C 1
ATOM 1355 O O . THR A 1 172 ? -0.483 11.654 7.871 1.00 65.25 172 THR A O 1
ATOM 1358 N N . LEU A 1 173 ? -2.524 10.847 7.394 1.00 62.19 173 LEU A N 1
ATOM 1359 C CA . LEU A 1 173 ? -3.077 12.091 6.835 1.00 62.19 173 LEU A CA 1
ATOM 1360 C C . LEU A 1 173 ? -3.911 12.895 7.846 1.00 62.19 173 LEU A C 1
ATOM 1362 O O . LEU A 1 173 ? -4.399 13.971 7.492 1.00 62.19 173 LEU A O 1
ATOM 1366 N N . LEU A 1 174 ? -4.106 12.357 9.053 1.00 56.44 174 LEU A N 1
ATOM 1367 C CA . LEU A 1 174 ? -4.835 12.971 10.165 1.00 56.44 174 LEU A CA 1
ATOM 1368 C C . LEU A 1 174 ? -3.856 13.653 11.132 1.00 56.44 174 LEU A C 1
ATOM 1370 O O . LEU A 1 174 ? -4.242 14.720 11.660 1.00 56.44 174 LEU A O 1
#

Foldseek 3Di:
DPPDPDDPVRVVVVLVVQLVVPQDKDWDWDDDPNDIWIWIHGNNDIDIPPDDPDDDDPPCVVLVVLVVVLQVLCVVVVHHQQDFLCVLDDPPQDAPLPDPLHDGLVLLSQQQQLDAQDQPCLVVQQPDPVCSCPRPDVVNLSVSRSVDDRPDGRPPDHDNHPSSSVSSNVSVVD

Solvent-accessible surface area (backbone atoms only — not comparable to full-atom values): 10493 Å² total; per-residue (Å²): 141,86,75,85,88,57,57,77,63,58,53,53,50,50,36,53,50,30,60,72,71,45,96,60,72,47,78,47,76,48,75,55,97,90,44,73,50,39,36,40,40,48,47,93,44,74,43,69,72,62,86,72,100,74,87,75,90,62,69,75,65,48,52,65,56,49,50,53,51,47,55,55,51,27,61,74,76,73,50,58,52,75,44,52,48,58,80,63,46,66,89,85,68,64,39,69,50,58,66,97,70,43,33,25,40,47,25,21,73,65,23,12,43,50,54,55,48,58,64,91,64,47,75,82,41,48,83,35,93,93,43,54,58,81,62,63,46,72,69,58,53,50,58,47,44,52,70,43,78,71,90,50,60,51,64,79,48,80,41,78,23,59,42,34,44,50,53,53,50,55,49,78,77,114